Protein AF-A0A1Q3JEU0-F1 (afdb_monomer_li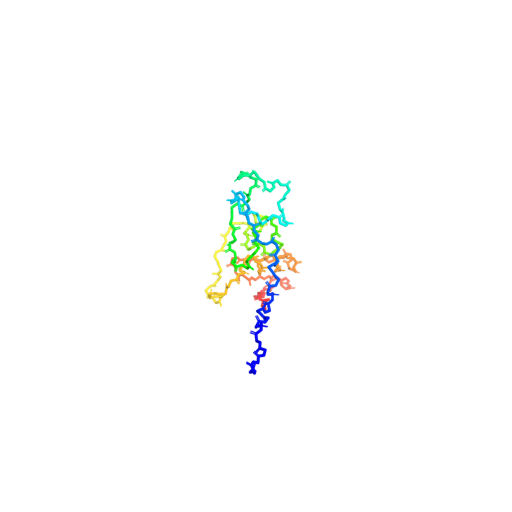te)

Secondary structure (DSSP, 8-state):
---------------S---SS-SSS-TTT-SSTT-TTS-----SS-SSS-TTT-TT--PPPGGG-S--PPPGGGTT-S-HHHHHHHHHHH-TT-BTTTTEEEEETTEEEE---

Foldseek 3Di:
DDDDDPPPPPPPPPPQQDQQLCLQARPVGDPPSNDNVRHDDDDDLPPSHGQVPDPLRLDADCVLPDDDDQDVVCPPDGNLSVQSVVCVVVAVQARRNQCWGDPDVPDIDHDPD

pLDDT: mean 74.99, std 17.06, range [34.75, 95.62]

Sequence (113 aa):
TMTAGAASVVSAQPRPMGDRDRDGLPNAYDSRPNNPNNGPMGDRDRDGRPNAVDPRDDRWDTRWGREVRPPQYWGARPGWNLHVRACFARYRSYNPRTDSYVVRRGVTARCRL

Structure (mmCIF, N/CA/C/O backbone):
data_AF-A0A1Q3JEU0-F1
#
_entry.id   AF-A0A1Q3JEU0-F1
#
loop_
_atom_site.group_PDB
_atom_site.id
_atom_site.type_symbol
_atom_site.label_atom_id
_atom_site.label_alt_id
_atom_site.label_comp_id
_atom_site.label_asym_id
_atom_site.label_entity_id
_atom_site.label_seq_id
_atom_site.pdbx_PDB_ins_code
_atom_site.Cartn_x
_atom_site.Cartn_y
_atom_site.Cartn_z
_atom_site.occupancy
_atom_site.B_iso_or_equiv
_atom_site.auth_seq_id
_atom_site.auth_comp_id
_atom_site.auth_asym_id
_atom_site.auth_atom_id
_atom_site.pdbx_PDB_model_num
ATOM 1 N N . THR A 1 1 ? 47.606 -41.128 -31.149 1.00 41.28 1 THR A N 1
ATOM 2 C CA . THR A 1 1 ? 47.733 -40.194 -30.012 1.00 41.28 1 THR A CA 1
ATOM 3 C C . THR A 1 1 ? 46.341 -39.790 -29.551 1.00 41.28 1 THR A C 1
ATOM 5 O O . THR A 1 1 ? 45.558 -39.327 -30.364 1.00 41.28 1 THR A O 1
ATOM 8 N N . MET A 1 2 ? 46.031 -40.121 -28.289 1.00 34.75 2 MET A N 1
ATOM 9 C CA . MET A 1 2 ? 45.168 -39.443 -27.289 1.00 34.75 2 MET A CA 1
ATOM 10 C C . MET A 1 2 ? 44.649 -38.028 -27.657 1.00 34.75 2 MET A C 1
ATOM 12 O O . MET A 1 2 ? 45.411 -37.286 -28.260 1.00 34.75 2 MET A O 1
ATOM 16 N N . THR A 1 3 ? 43.469 -37.495 -27.296 1.00 40.12 3 THR A N 1
ATOM 17 C CA . THR A 1 3 ? 42.298 -37.882 -26.478 1.00 40.12 3 THR A CA 1
ATOM 18 C C . THR A 1 3 ? 41.187 -36.847 -26.757 1.00 40.12 3 THR A C 1
ATOM 20 O O . THR A 1 3 ? 41.461 -35.735 -27.203 1.00 40.12 3 THR A O 1
ATOM 23 N N . ALA A 1 4 ? 39.941 -37.238 -26.489 1.00 44.25 4 ALA A N 1
ATOM 24 C CA . ALA A 1 4 ? 38.719 -36.440 -26.486 1.00 44.25 4 ALA A CA 1
ATOM 25 C C . ALA A 1 4 ? 38.788 -35.098 -25.729 1.00 44.25 4 ALA A C 1
ATOM 27 O O . ALA A 1 4 ? 39.571 -34.932 -24.796 1.00 44.25 4 ALA A O 1
ATOM 28 N N . GLY A 1 5 ? 37.852 -34.198 -26.055 1.00 38.72 5 GLY A N 1
ATOM 29 C CA . GLY A 1 5 ? 37.515 -33.086 -25.168 1.00 38.72 5 GLY A CA 1
ATOM 30 C C . GLY A 1 5 ? 36.727 -31.940 -25.795 1.00 38.72 5 GLY A C 1
ATOM 31 O O . GLY A 1 5 ? 37.078 -30.790 -25.561 1.00 38.72 5 GLY A O 1
ATOM 32 N N . ALA A 1 6 ? 35.665 -32.203 -26.567 1.00 44.44 6 ALA A N 1
ATOM 33 C CA . ALA A 1 6 ? 34.657 -31.168 -26.801 1.00 44.44 6 ALA A CA 1
ATOM 34 C C . ALA A 1 6 ? 33.921 -30.949 -25.472 1.00 44.44 6 ALA A C 1
ATOM 36 O O . ALA A 1 6 ? 32.977 -31.670 -25.143 1.00 44.44 6 ALA A O 1
ATOM 37 N N . ALA A 1 7 ? 34.421 -30.012 -24.664 1.00 46.84 7 ALA A N 1
ATOM 38 C CA . ALA A 1 7 ? 33.736 -29.558 -23.470 1.00 46.84 7 ALA A CA 1
ATOM 39 C C . ALA A 1 7 ? 32.371 -29.024 -23.909 1.00 46.84 7 ALA A C 1
ATOM 41 O O . ALA A 1 7 ? 32.253 -27.948 -24.494 1.00 46.84 7 ALA A O 1
ATOM 42 N N . SER A 1 8 ? 31.347 -29.838 -23.661 1.00 44.25 8 SER A N 1
ATOM 43 C CA . SER A 1 8 ? 29.956 -29.431 -23.710 1.00 44.25 8 SER A CA 1
ATOM 44 C C . SER A 1 8 ? 29.796 -28.357 -22.648 1.00 44.25 8 SER A C 1
ATOM 46 O O . SER A 1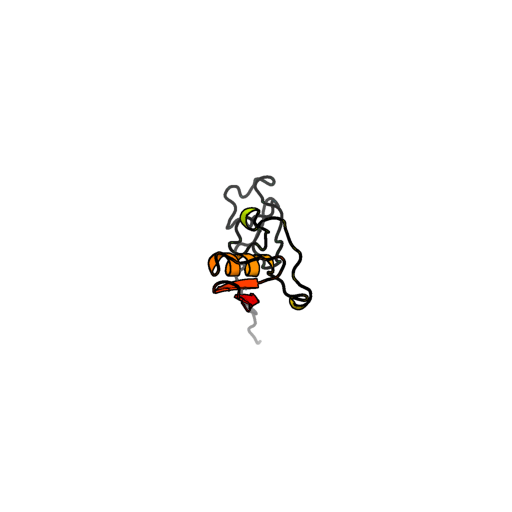 8 ? 29.593 -28.655 -21.472 1.00 44.25 8 SER A O 1
ATOM 48 N N . VAL A 1 9 ? 29.951 -27.096 -23.047 1.00 43.16 9 VAL A N 1
ATOM 49 C CA . VAL A 1 9 ? 29.418 -26.003 -22.253 1.00 43.16 9 VAL A CA 1
ATOM 50 C C . VAL A 1 9 ? 27.917 -26.220 -22.256 1.00 43.16 9 VAL A C 1
ATOM 52 O O . VAL A 1 9 ? 27.246 -26.078 -23.277 1.00 43.16 9 VAL A O 1
ATOM 55 N N . VAL A 1 10 ? 27.435 -26.709 -21.113 1.00 39.62 10 VAL A N 1
ATOM 56 C CA . VAL A 1 10 ? 26.032 -26.752 -20.725 1.00 39.62 10 VAL A CA 1
ATOM 57 C C . VAL A 1 10 ? 25.365 -25.530 -21.337 1.00 39.62 10 VAL A C 1
ATOM 59 O O . VAL A 1 10 ? 25.664 -24.401 -20.947 1.00 39.62 10 VAL A O 1
ATOM 62 N N . SER A 1 11 ? 24.518 -25.750 -22.346 1.00 40.28 11 SER A N 1
ATOM 63 C CA . SER A 1 11 ? 23.606 -24.721 -22.816 1.00 40.28 11 SER A CA 1
ATOM 64 C C . SER A 1 11 ? 22.720 -24.389 -21.628 1.00 40.28 11 SER A C 1
ATOM 66 O O . SER A 1 11 ? 21.718 -25.056 -21.373 1.00 40.28 11 SER A O 1
ATOM 68 N N . ALA A 1 12 ? 23.127 -23.377 -20.866 1.00 38.47 12 ALA A N 1
ATOM 69 C CA . ALA A 1 12 ? 22.221 -22.593 -20.065 1.00 38.47 12 ALA A CA 1
ATOM 70 C C . ALA A 1 12 ? 21.219 -22.040 -21.073 1.00 38.47 12 ALA A C 1
ATOM 72 O O . ALA A 1 12 ? 21.505 -21.075 -21.775 1.00 38.47 12 ALA A O 1
ATOM 73 N N . GLN A 1 13 ? 20.113 -22.761 -21.249 1.00 36.62 13 GLN A N 1
ATOM 74 C CA . GLN A 1 13 ? 19.042 -22.388 -22.155 1.00 36.62 13 GLN A CA 1
ATOM 75 C C . GLN A 1 13 ? 18.654 -20.954 -21.788 1.00 36.62 13 GLN A C 1
ATOM 77 O O . GLN A 1 13 ? 18.145 -20.742 -20.680 1.00 36.62 13 GLN A O 1
ATOM 82 N N . PRO A 1 14 ? 18.919 -19.953 -22.645 1.00 39.53 14 PRO A N 1
ATOM 83 C CA . PRO A 1 14 ? 18.447 -18.618 -22.373 1.00 39.53 14 PRO A CA 1
ATOM 84 C C . PRO A 1 14 ? 16.937 -18.722 -22.520 1.00 39.53 14 PRO A C 1
ATOM 86 O O . PRO A 1 14 ? 16.423 -18.966 -23.613 1.00 39.53 14 PRO A O 1
ATOM 89 N N . ARG A 1 15 ? 16.201 -18.569 -21.416 1.00 48.00 15 ARG A N 1
ATOM 90 C CA . ARG A 1 15 ? 14.784 -18.196 -21.516 1.00 48.00 15 ARG A CA 1
ATOM 91 C C . ARG A 1 15 ? 14.758 -16.995 -22.474 1.00 48.00 15 ARG A C 1
ATOM 93 O O . ARG A 1 15 ? 15.660 -16.170 -22.331 1.00 48.00 15 ARG A O 1
ATOM 100 N N . PRO A 1 16 ? 13.851 -16.913 -23.464 1.00 48.44 16 PRO A N 1
ATOM 101 C CA . PRO A 1 16 ? 13.903 -15.918 -24.540 1.00 48.44 16 PRO A CA 1
ATOM 102 C C . PRO A 1 16 ? 13.629 -14.511 -23.985 1.00 48.44 16 PRO A C 1
ATOM 104 O O . PRO A 1 16 ? 12.560 -13.937 -24.149 1.00 48.44 16 PRO A O 1
ATOM 107 N N . MET A 1 17 ? 14.619 -13.986 -23.274 1.00 55.22 17 MET A N 1
ATOM 108 C CA . MET A 1 17 ? 14.643 -12.760 -22.491 1.00 55.22 17 MET A CA 1
ATOM 109 C C . MET A 1 17 ? 15.465 -11.720 -23.256 1.00 55.22 17 MET A C 1
ATOM 111 O O . MET A 1 17 ? 16.324 -11.045 -22.703 1.00 55.22 17 MET A O 1
ATOM 115 N N . GLY A 1 18 ? 15.299 -11.684 -24.577 1.00 68.56 18 GLY A N 1
ATOM 116 C CA . GLY A 1 18 ? 15.774 -10.575 -25.391 1.00 68.56 18 GLY A CA 1
ATOM 117 C C . GLY A 1 18 ? 14.678 -9.521 -25.452 1.00 68.56 18 GLY A C 1
ATOM 118 O O . GLY A 1 18 ? 13.507 -9.878 -25.563 1.00 68.56 18 GLY A O 1
ATOM 119 N N . ASP A 1 19 ? 15.067 -8.258 -25.401 1.00 70.25 19 ASP A N 1
ATOM 120 C CA . ASP A 1 19 ? 14.223 -7.095 -25.667 1.00 70.25 19 ASP A CA 1
ATOM 121 C C . ASP A 1 19 ? 14.783 -6.457 -26.948 1.00 70.25 19 ASP A C 1
ATOM 123 O O . ASP A 1 19 ? 15.873 -5.872 -26.949 1.00 70.25 19 ASP A O 1
ATOM 127 N N . ARG A 1 20 ? 14.149 -6.776 -28.085 1.00 82.88 20 ARG A N 1
AT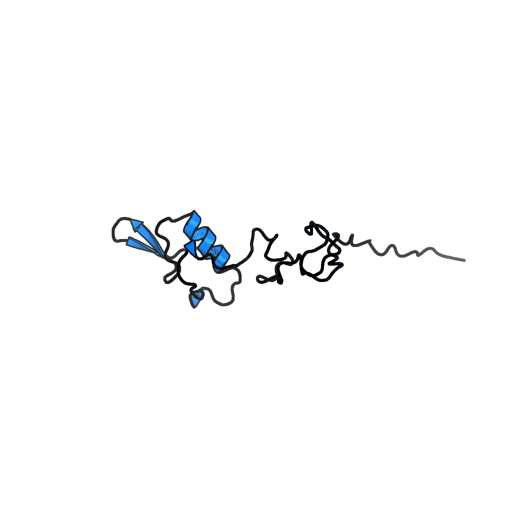OM 128 C CA . ARG A 1 20 ? 14.724 -6.535 -29.420 1.00 82.88 20 ARG A CA 1
ATOM 129 C C . ARG A 1 20 ? 14.731 -5.052 -29.766 1.00 82.88 20 ARG A C 1
ATOM 131 O O . ARG A 1 20 ? 15.700 -4.574 -30.357 1.00 82.88 20 ARG A O 1
ATOM 138 N N . ASP A 1 21 ? 13.650 -4.366 -29.454 1.00 77.88 21 ASP A N 1
ATOM 139 C CA . ASP A 1 21 ? 13.441 -2.953 -29.738 1.00 77.88 21 ASP A CA 1
ATOM 140 C C . ASP A 1 21 ? 13.759 -2.056 -28.536 1.00 77.88 21 ASP A C 1
ATOM 142 O O . ASP A 1 21 ? 13.858 -0.841 -28.709 1.00 77.88 21 ASP A O 1
ATOM 146 N N . ARG A 1 22 ? 14.078 -2.651 -27.380 1.00 76.56 22 ARG A N 1
ATOM 147 C CA . ARG A 1 22 ? 14.518 -1.967 -26.157 1.00 76.56 22 ARG A CA 1
ATOM 148 C C . ARG A 1 22 ? 13.420 -1.100 -25.561 1.00 76.56 22 ARG A C 1
ATOM 150 O O . ARG A 1 22 ? 13.710 -0.032 -25.016 1.00 76.56 22 ARG A O 1
ATOM 157 N N . ASP A 1 23 ? 12.176 -1.544 -25.685 1.00 70.94 23 ASP A N 1
ATOM 158 C CA . ASP A 1 23 ? 11.022 -0.849 -25.126 1.00 70.94 23 ASP A CA 1
ATOM 159 C C . ASP A 1 23 ? 10.810 -1.168 -23.629 1.00 70.94 23 ASP A C 1
ATOM 161 O O . ASP A 1 23 ? 10.128 -0.430 -22.911 1.00 70.94 23 ASP A O 1
ATOM 165 N N . GLY A 1 24 ? 11.469 -2.211 -23.119 1.00 69.88 24 GLY A N 1
ATOM 166 C CA . GLY A 1 24 ? 11.367 -2.685 -21.745 1.00 69.88 24 GLY A CA 1
ATOM 167 C C . GLY A 1 24 ? 10.474 -3.917 -21.563 1.00 69.88 24 GLY A C 1
ATOM 168 O O . GLY A 1 24 ? 10.399 -4.420 -20.442 1.00 69.88 24 GLY A O 1
ATOM 169 N N . LEU A 1 25 ? 9.824 -4.438 -22.609 1.00 71.69 25 LEU A N 1
ATOM 170 C CA . LEU A 1 25 ? 9.158 -5.744 -22.633 1.00 71.69 25 LEU A CA 1
ATOM 171 C C . LEU A 1 25 ? 10.077 -6.793 -23.278 1.00 71.69 25 LEU A C 1
ATOM 173 O O . LEU A 1 25 ? 10.470 -6.677 -24.433 1.00 71.69 25 LEU A O 1
ATOM 177 N N . PRO A 1 26 ? 10.364 -7.916 -22.605 1.00 77.06 26 PRO A N 1
ATOM 178 C CA . PRO A 1 26 ? 10.946 -9.068 -23.260 1.00 77.06 26 PRO A CA 1
ATOM 179 C C . PRO A 1 26 ? 10.025 -9.546 -24.381 1.00 77.06 26 PRO A C 1
ATOM 181 O O . PRO A 1 26 ? 8.813 -9.639 -24.187 1.00 77.06 26 PRO A O 1
ATOM 184 N N . ASN A 1 27 ? 10.613 -9.991 -25.492 1.00 76.88 27 ASN A N 1
ATOM 185 C CA . ASN A 1 27 ? 9.895 -10.514 -26.662 1.00 76.88 27 ASN A CA 1
ATOM 186 C C . ASN A 1 27 ? 8.868 -11.616 -26.317 1.00 76.88 27 ASN A C 1
ATOM 188 O O . ASN A 1 27 ? 7.918 -11.834 -27.058 1.00 76.88 27 ASN A O 1
ATOM 192 N N . ALA A 1 28 ? 9.056 -12.336 -25.203 1.00 76.06 28 ALA A N 1
ATOM 193 C CA . ALA A 1 28 ? 8.117 -13.350 -24.710 1.00 76.06 28 ALA A CA 1
ATOM 194 C C . ALA A 1 28 ? 6.775 -12.775 -24.212 1.00 76.06 28 ALA A C 1
ATOM 196 O O . ALA A 1 28 ? 5.793 -13.509 -24.107 1.00 76.06 28 ALA A O 1
ATOM 197 N N . TYR A 1 29 ? 6.752 -11.489 -23.875 1.00 70.44 29 TYR A N 1
ATOM 198 C CA . TYR A 1 29 ? 5.612 -10.757 -23.332 1.00 70.44 29 TYR A CA 1
ATOM 199 C C . TYR A 1 29 ? 5.210 -9.558 -24.199 1.00 70.44 29 TYR A C 1
ATOM 201 O O . TYR A 1 29 ? 4.197 -8.918 -23.918 1.00 70.44 29 TYR A O 1
ATOM 209 N N . ASP A 1 30 ? 5.982 -9.265 -25.245 1.00 71.25 30 ASP A N 1
ATOM 210 C CA . ASP A 1 30 ? 5.701 -8.179 -26.163 1.00 71.25 30 ASP A CA 1
ATOM 211 C C . ASP A 1 30 ? 4.826 -8.632 -27.341 1.00 71.25 30 ASP A C 1
ATOM 213 O O . ASP A 1 30 ? 5.204 -9.449 -28.181 1.00 71.25 30 ASP A O 1
ATOM 217 N N . SER A 1 31 ? 3.630 -8.053 -27.423 1.00 77.75 31 SER A N 1
ATOM 218 C CA . SER A 1 31 ? 2.725 -8.206 -28.567 1.00 77.75 31 SER A CA 1
ATOM 219 C C . SER A 1 31 ? 3.195 -7.484 -29.842 1.00 77.75 31 SER A C 1
ATOM 221 O O . SER A 1 31 ? 2.633 -7.719 -30.914 1.00 77.75 31 SER A O 1
ATOM 223 N N . ARG A 1 32 ? 4.196 -6.597 -29.748 1.00 81.00 32 ARG A N 1
ATOM 224 C CA . ARG A 1 32 ? 4.771 -5.818 -30.853 1.00 81.00 32 ARG A CA 1
ATOM 225 C C . ARG A 1 32 ? 6.316 -5.786 -30.787 1.00 81.00 32 ARG A C 1
ATOM 227 O O . ARG A 1 32 ? 6.855 -4.688 -30.772 1.00 81.00 32 ARG A O 1
ATOM 234 N N . PRO A 1 33 ? 7.006 -6.939 -30.943 1.00 77.31 33 PRO A N 1
ATOM 235 C CA . PRO A 1 33 ? 8.450 -7.162 -30.675 1.00 77.31 33 PRO A CA 1
ATOM 236 C C . PRO A 1 33 ? 9.459 -6.383 -31.542 1.00 77.31 33 PRO A C 1
ATOM 238 O O . PRO A 1 33 ? 10.641 -6.727 -31.588 1.00 77.31 33 PRO A O 1
ATOM 241 N N . ASN A 1 34 ? 8.997 -5.410 -32.326 1.00 82.19 34 ASN A N 1
ATOM 242 C CA . ASN A 1 34 ? 9.832 -4.517 -33.127 1.00 82.19 34 ASN A CA 1
ATOM 243 C C . ASN A 1 34 ? 9.402 -3.035 -32.980 1.00 82.19 34 ASN A C 1
ATOM 245 O O . ASN A 1 34 ? 9.820 -2.205 -33.789 1.00 82.19 34 ASN A O 1
ATOM 249 N N . ASN A 1 35 ? 8.508 -2.703 -32.044 1.00 79.25 35 ASN A N 1
ATOM 250 C CA . ASN A 1 35 ? 8.041 -1.350 -31.780 1.00 79.25 35 ASN A CA 1
ATOM 251 C C . ASN A 1 35 ? 8.629 -0.809 -30.458 1.00 79.25 35 ASN A C 1
ATOM 253 O O . ASN A 1 35 ? 8.015 -1.004 -29.411 1.00 79.25 35 ASN A O 1
ATOM 257 N N . PRO A 1 36 ? 9.685 0.027 -30.508 1.00 76.19 36 PRO A N 1
ATOM 258 C CA . PRO A 1 36 ? 10.373 0.557 -29.322 1.00 76.19 36 PRO A CA 1
ATOM 259 C C . PRO A 1 36 ? 9.495 1.428 -28.397 1.00 76.19 36 PRO A C 1
ATOM 261 O O . PRO A 1 36 ? 9.934 1.850 -27.332 1.00 76.19 36 PRO A O 1
ATOM 264 N N . ASN A 1 37 ? 8.268 1.755 -28.817 1.00 73.44 37 ASN A N 1
ATOM 265 C CA . ASN A 1 37 ? 7.312 2.570 -28.067 1.00 73.44 37 ASN A CA 1
ATOM 266 C C . ASN A 1 37 ? 6.161 1.750 -27.450 1.00 73.44 37 ASN A C 1
ATOM 268 O O . ASN A 1 37 ? 5.189 2.345 -26.984 1.00 73.44 37 ASN A O 1
ATOM 272 N N . ASN A 1 38 ? 6.197 0.413 -27.512 1.00 69.75 38 ASN A N 1
ATOM 273 C CA . ASN A 1 38 ? 5.141 -0.442 -26.954 1.00 69.75 38 ASN A CA 1
ATOM 274 C C . ASN A 1 38 ? 5.354 -0.777 -25.465 1.00 69.75 38 ASN A C 1
ATOM 276 O O . ASN A 1 38 ? 4.446 -1.277 -24.795 1.00 69.75 38 ASN A O 1
ATOM 280 N N . GLY A 1 39 ? 6.535 -0.451 -24.953 1.00 61.34 39 GLY A N 1
ATOM 281 C CA . GLY A 1 39 ? 7.032 -0.932 -23.686 1.00 61.34 39 GLY A CA 1
ATOM 282 C C . GLY A 1 39 ? 6.645 -0.081 -22.475 1.00 61.34 39 GLY A C 1
ATOM 283 O O . GLY A 1 39 ? 6.688 1.152 -22.513 1.00 61.34 39 GLY A O 1
ATOM 284 N N . PRO A 1 40 ? 6.294 -0.706 -21.346 1.00 63.62 40 PRO A N 1
ATOM 285 C CA . PRO A 1 40 ? 6.120 -0.078 -20.058 1.00 63.62 40 PRO A CA 1
ATOM 286 C C . PRO A 1 40 ? 7.497 -0.031 -19.414 1.00 63.62 40 PRO A C 1
ATOM 288 O O . PRO A 1 40 ? 7.945 -1.001 -18.808 1.00 63.62 40 PRO A O 1
ATOM 291 N N . MET A 1 41 ? 8.186 1.094 -19.574 1.00 57.22 41 MET A N 1
ATOM 292 C CA . MET A 1 41 ? 9.513 1.293 -18.995 1.00 57.22 41 MET A CA 1
ATOM 293 C C . MET A 1 41 ? 9.595 0.813 -17.526 1.00 57.22 41 MET A C 1
ATOM 295 O O . MET A 1 41 ? 8.932 1.367 -16.641 1.00 57.22 41 MET A O 1
ATOM 299 N N . GLY A 1 42 ? 10.472 -0.164 -17.259 1.00 66.44 42 GLY A N 1
ATOM 300 C CA . GLY A 1 42 ? 11.034 -0.452 -15.934 1.00 66.44 42 GLY A CA 1
ATOM 301 C C . GLY A 1 42 ? 10.727 -1.826 -15.316 1.00 66.44 42 GLY A C 1
ATOM 302 O O . GLY A 1 42 ? 9.689 -2.432 -15.560 1.00 66.44 42 GLY A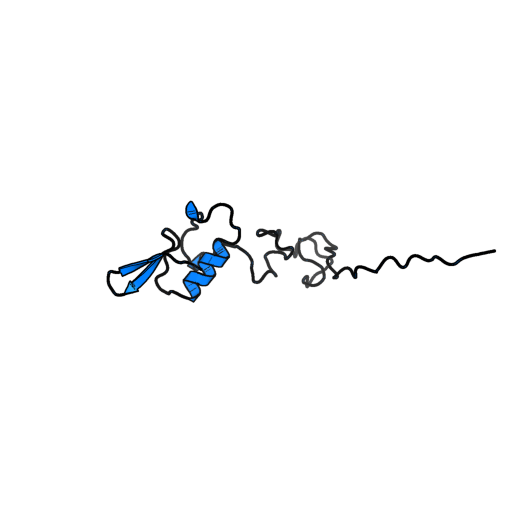 O 1
ATOM 303 N N . ASP A 1 43 ? 11.642 -2.248 -14.442 1.00 60.12 43 ASP A N 1
ATOM 304 C CA . ASP A 1 43 ? 11.546 -3.352 -13.473 1.00 60.12 43 ASP A CA 1
ATOM 305 C C . ASP A 1 43 ? 11.820 -2.723 -12.094 1.00 60.12 43 ASP A C 1
ATOM 307 O O . ASP A 1 43 ? 12.966 -2.422 -11.736 1.00 60.12 43 ASP A O 1
ATOM 311 N N . ARG A 1 44 ? 10.748 -2.313 -11.404 1.00 63.84 44 ARG A N 1
ATOM 312 C CA . ARG A 1 44 ? 10.842 -1.431 -10.229 1.00 63.84 44 ARG A CA 1
ATOM 313 C C . ARG A 1 44 ? 11.274 -2.186 -8.979 1.00 63.84 44 ARG A C 1
ATOM 315 O O . ARG A 1 44 ? 12.011 -1.623 -8.165 1.00 63.84 44 ARG A O 1
ATOM 322 N N . ASP A 1 45 ? 10.807 -3.412 -8.823 1.00 64.06 45 ASP A N 1
ATOM 323 C CA . ASP A 1 45 ? 11.100 -4.286 -7.692 1.00 64.06 45 ASP A CA 1
ATOM 324 C C . ASP A 1 45 ? 12.326 -5.186 -7.929 1.00 64.06 45 ASP A C 1
ATOM 326 O O . ASP A 1 45 ? 12.814 -5.805 -6.980 1.00 64.06 45 ASP A O 1
ATOM 330 N N . ARG A 1 46 ? 12.917 -5.124 -9.133 1.00 58.03 46 ARG A N 1
ATOM 331 C CA . ARG A 1 46 ? 14.178 -5.769 -9.533 1.00 58.03 46 ARG A CA 1
ATOM 332 C C . ARG A 1 46 ? 14.103 -7.289 -9.464 1.00 58.03 46 ARG A C 1
ATOM 334 O O . ARG A 1 46 ? 15.092 -7.941 -9.112 1.00 58.03 46 ARG A O 1
ATOM 341 N N . ASP A 1 47 ? 12.939 -7.849 -9.771 1.00 60.59 47 ASP A N 1
ATOM 342 C CA . ASP A 1 47 ? 12.709 -9.294 -9.774 1.00 60.59 47 ASP A CA 1
ATOM 343 C C . ASP A 1 47 ? 13.007 -9.941 -11.146 1.00 60.59 47 ASP A C 1
ATOM 345 O O . ASP A 1 47 ? 13.014 -11.172 -11.282 1.00 60.59 47 ASP A O 1
ATOM 349 N N . GLY A 1 48 ? 13.325 -9.116 -12.151 1.00 59.34 48 GLY A N 1
ATOM 350 C CA . GLY A 1 48 ? 13.616 -9.525 -13.517 1.00 59.34 48 GLY A CA 1
ATOM 351 C C . GLY A 1 48 ? 12.385 -9.605 -14.419 1.00 59.34 48 GLY A C 1
ATOM 352 O O . GLY A 1 48 ? 12.523 -10.050 -15.559 1.00 59.34 48 GLY A O 1
ATOM 353 N N . ARG A 1 49 ? 11.190 -9.207 -13.964 1.00 63.56 49 ARG A N 1
ATOM 354 C CA . ARG A 1 49 ? 9.984 -9.060 -14.788 1.00 63.56 49 ARG A CA 1
ATOM 355 C C . ARG A 1 49 ? 9.659 -7.572 -14.983 1.00 63.56 49 ARG A C 1
ATOM 357 O O . ARG A 1 49 ? 9.665 -6.805 -14.033 1.00 63.56 49 ARG A O 1
ATOM 364 N N . PRO A 1 50 ? 9.325 -7.127 -16.204 1.00 70.56 50 PRO A N 1
ATOM 365 C CA . PRO A 1 50 ? 8.893 -5.746 -16.401 1.00 70.56 50 PRO A CA 1
ATOM 366 C C . PRO A 1 50 ? 7.556 -5.461 -15.728 1.00 70.56 50 PRO A C 1
ATOM 368 O O . PRO A 1 50 ? 6.641 -6.286 -15.805 1.00 70.56 50 PRO A O 1
ATOM 371 N N . ASN A 1 51 ? 7.393 -4.242 -15.210 1.00 69.88 51 ASN A N 1
ATOM 372 C CA . ASN A 1 51 ? 6.229 -3.829 -14.419 1.00 69.88 51 ASN A CA 1
ATOM 373 C C . ASN A 1 51 ? 4.870 -4.143 -15.087 1.00 69.88 51 ASN A C 1
ATOM 375 O O . ASN A 1 51 ? 3.927 -4.517 -14.400 1.00 69.88 51 ASN A O 1
ATOM 379 N N . ALA A 1 52 ? 4.712 -4.034 -16.417 1.00 65.69 52 ALA A N 1
ATOM 380 C CA . ALA A 1 52 ? 3.391 -4.301 -17.022 1.00 65.69 52 ALA A CA 1
ATOM 381 C C . ALA A 1 52 ? 3.005 -5.770 -17.144 1.00 65.69 52 ALA A C 1
ATOM 383 O O . ALA A 1 52 ? 1.841 -6.069 -17.410 1.00 65.69 52 ALA A O 1
ATOM 384 N N . VAL A 1 53 ? 3.965 -6.677 -17.012 1.00 65.25 53 VAL A N 1
ATOM 385 C CA . VAL A 1 53 ? 3.721 -8.122 -17.096 1.00 65.25 53 VAL A CA 1
ATOM 386 C C . VAL A 1 53 ? 4.166 -8.835 -15.831 1.00 65.25 53 VAL A C 1
ATOM 388 O O . VAL A 1 53 ? 4.142 -10.070 -15.759 1.00 65.25 53 VAL A O 1
ATOM 391 N N . ASP A 1 54 ? 4.541 -8.055 -14.822 1.00 69.31 54 ASP A N 1
ATOM 392 C CA . ASP A 1 54 ? 4.807 -8.545 -13.499 1.00 69.31 54 ASP A CA 1
ATOM 393 C C . ASP A 1 54 ? 3.526 -8.522 -12.649 1.00 69.31 54 ASP A C 1
ATOM 395 O O . ASP A 1 54 ? 3.067 -7.467 -12.206 1.00 69.31 54 ASP A O 1
ATOM 399 N N . PRO A 1 55 ? 2.920 -9.690 -12.363 1.00 64.25 55 PRO A N 1
ATOM 400 C CA . PRO A 1 55 ? 1.813 -9.756 -11.418 1.00 64.25 55 PRO A CA 1
ATOM 401 C C . PRO A 1 55 ? 2.222 -9.352 -9.991 1.00 64.25 55 PRO A C 1
ATOM 403 O O . PRO A 1 55 ? 1.330 -9.197 -9.144 1.00 64.25 55 PRO A O 1
ATOM 406 N N . ARG A 1 56 ? 3.526 -9.230 -9.713 1.00 65.31 56 ARG A N 1
ATOM 407 C CA . ARG A 1 56 ? 4.126 -8.823 -8.442 1.00 65.31 56 ARG A CA 1
ATOM 408 C C . ARG A 1 56 ? 4.660 -7.388 -8.443 1.00 65.31 56 ARG A C 1
ATOM 410 O O . ARG A 1 56 ? 5.219 -7.013 -7.419 1.00 65.31 56 ARG A O 1
ATOM 417 N N . ASP A 1 57 ? 4.343 -6.588 -9.469 1.00 72.88 57 ASP A N 1
ATOM 418 C CA . ASP A 1 57 ? 4.740 -5.180 -9.551 1.00 72.88 57 ASP A CA 1
ATOM 419 C C . ASP A 1 57 ? 4.481 -4.488 -8.199 1.00 72.88 57 ASP A C 1
ATOM 421 O O . ASP A 1 57 ? 3.332 -4.361 -7.751 1.00 72.88 57 ASP A O 1
ATOM 425 N N . ASP A 1 58 ? 5.561 -4.059 -7.533 1.00 74.12 58 ASP A N 1
ATOM 426 C CA . ASP A 1 58 ? 5.549 -3.316 -6.268 1.00 74.12 58 ASP A CA 1
ATOM 427 C C . ASP A 1 58 ? 5.103 -1.857 -6.499 1.00 74.12 58 ASP A C 1
ATOM 429 O O . ASP A 1 58 ? 5.676 -0.911 -5.954 1.00 74.12 58 ASP A O 1
ATOM 433 N N . ARG A 1 59 ? 4.075 -1.628 -7.324 1.00 80.06 59 ARG A N 1
ATOM 434 C CA . ARG A 1 59 ? 3.462 -0.321 -7.576 1.00 80.06 59 ARG A CA 1
ATOM 435 C C . ARG A 1 59 ? 2.397 -0.020 -6.535 1.00 80.06 59 ARG A C 1
ATOM 437 O O . ARG A 1 59 ? 1.516 -0.826 -6.240 1.00 80.06 59 ARG A O 1
ATOM 444 N N . TRP A 1 60 ? 2.432 1.212 -6.033 1.00 82.75 60 TRP A N 1
ATOM 445 C CA . TRP A 1 60 ? 1.366 1.737 -5.196 1.00 82.75 60 TRP A CA 1
ATOM 446 C C . TRP A 1 60 ? 0.052 1.846 -5.983 1.00 82.75 60 TRP A C 1
ATOM 448 O O . TRP A 1 60 ? -0.015 2.532 -7.008 1.00 82.75 60 TRP A O 1
ATOM 458 N N . ASP A 1 61 ? -1.007 1.211 -5.485 1.00 82.44 61 ASP A N 1
ATOM 459 C CA . ASP A 1 61 ? -2.356 1.345 -6.026 1.00 82.44 61 ASP A CA 1
ATOM 460 C C . ASP A 1 61 ? -3.080 2.526 -5.368 1.00 82.44 61 ASP A C 1
ATOM 462 O O . ASP A 1 61 ? -3.231 2.592 -4.147 1.00 82.44 61 ASP A O 1
ATOM 466 N N . THR A 1 62 ? -3.598 3.456 -6.173 1.00 84.06 62 THR A N 1
ATOM 467 C CA . THR A 1 62 ? -4.339 4.627 -5.677 1.00 84.06 62 THR A CA 1
ATOM 468 C C . THR A 1 62 ? -5.581 4.255 -4.861 1.00 84.06 62 THR A C 1
ATOM 470 O O . THR A 1 62 ? -6.042 5.057 -4.049 1.00 84.06 62 THR A O 1
ATOM 473 N N . ARG A 1 63 ? -6.116 3.035 -5.020 1.00 84.06 63 ARG A N 1
ATOM 474 C CA . ARG A 1 63 ? -7.230 2.500 -4.216 1.00 84.06 63 ARG A CA 1
ATOM 475 C C . ARG A 1 63 ? -6.860 2.279 -2.747 1.00 84.06 63 ARG A C 1
ATOM 477 O O . ARG A 1 63 ? -7.751 2.236 -1.905 1.00 84.06 63 ARG A O 1
ATOM 484 N N . TRP A 1 64 ? -5.571 2.175 -2.424 1.00 85.38 64 TRP A N 1
ATOM 485 C CA . TRP A 1 64 ? -5.061 2.097 -1.049 1.00 85.38 64 TRP A CA 1
ATOM 486 C C . TRP A 1 64 ? -4.941 3.471 -0.373 1.00 85.38 64 TRP A C 1
ATOM 488 O O . TRP A 1 64 ? -4.603 3.558 0.809 1.00 85.38 64 TRP A O 1
ATOM 498 N N . GLY A 1 65 ? -5.231 4.548 -1.109 1.00 87.25 65 GLY A N 1
ATOM 499 C CA . GLY A 1 65 ? -5.111 5.930 -0.660 1.00 87.25 65 GLY A CA 1
ATOM 500 C C . GLY A 1 65 ? -3.814 6.586 -1.127 1.00 87.25 65 GLY A C 1
ATOM 501 O O . GLY A 1 65 ? -3.220 6.197 -2.132 1.00 87.25 65 GLY A O 1
ATOM 502 N N . ARG A 1 66 ? -3.381 7.625 -0.406 1.00 89.44 66 ARG A N 1
ATOM 503 C CA . ARG A 1 66 ? -2.113 8.312 -0.684 1.00 89.44 66 ARG A CA 1
ATOM 504 C C . ARG A 1 66 ? -0.945 7.378 -0.387 1.00 89.44 66 ARG A C 1
ATOM 506 O O . ARG A 1 66 ? -0.937 6.761 0.673 1.00 89.44 66 ARG A O 1
ATOM 513 N N . GLU A 1 67 ? 0.049 7.358 -1.272 1.00 86.62 67 GLU A N 1
ATOM 514 C CA . GLU A 1 67 ? 1.275 6.586 -1.079 1.00 86.62 67 GLU A CA 1
ATOM 515 C C . GLU A 1 67 ? 1.946 6.917 0.254 1.00 86.62 67 GLU A C 1
ATOM 517 O O . GLU A 1 67 ? 2.104 8.086 0.643 1.00 86.62 67 GLU A O 1
ATOM 522 N N . VAL A 1 68 ? 2.301 5.854 0.974 1.00 89.62 68 VAL A N 1
ATOM 523 C CA . VAL A 1 68 ? 3.000 5.926 2.252 1.00 89.62 68 VAL A CA 1
ATOM 524 C C . VAL A 1 68 ? 4.308 5.179 2.134 1.00 89.62 68 VAL A C 1
ATOM 526 O O . VAL A 1 68 ? 4.375 4.093 1.562 1.00 89.62 68 VAL A O 1
ATOM 529 N N . ARG A 1 69 ? 5.352 5.763 2.714 1.00 87.56 69 ARG A N 1
ATOM 530 C CA . ARG A 1 69 ? 6.624 5.068 2.865 1.00 87.56 69 ARG A CA 1
ATOM 531 C C . ARG A 1 69 ? 6.455 3.928 3.877 1.00 87.56 69 ARG A C 1
ATOM 533 O O . ARG A 1 69 ? 5.678 4.095 4.822 1.00 87.56 69 ARG A O 1
ATOM 540 N N . PRO A 1 70 ? 7.191 2.818 3.714 1.00 87.44 70 PRO A N 1
ATOM 541 C CA . PRO A 1 70 ? 7.175 1.740 4.689 1.00 87.44 70 PRO A CA 1
ATOM 542 C C . PRO A 1 70 ? 7.534 2.259 6.092 1.00 87.44 70 PRO A C 1
ATOM 544 O O . PRO A 1 70 ? 8.403 3.134 6.218 1.00 87.44 70 PRO A O 1
ATOM 547 N N . PRO A 1 71 ? 6.898 1.736 7.156 1.00 87.81 71 PRO A N 1
ATOM 548 C CA . PRO A 1 71 ? 7.263 2.058 8.530 1.00 87.81 71 PRO A CA 1
ATOM 549 C C . PRO A 1 71 ? 8.732 1.736 8.814 1.00 87.81 71 PRO A C 1
ATOM 551 O O . PRO A 1 71 ? 9.289 0.801 8.249 1.00 87.81 71 PRO A O 1
ATOM 554 N N . GLN A 1 72 ? 9.356 2.436 9.763 1.00 87.62 72 GLN A N 1
ATOM 555 C CA . GLN A 1 72 ? 10.784 2.253 10.063 1.00 87.62 72 GLN A CA 1
ATOM 556 C C . GLN A 1 72 ? 11.163 0.799 10.395 1.00 87.62 72 GLN A C 1
ATOM 558 O O . GLN A 1 72 ? 12.228 0.335 9.999 1.00 87.62 72 GLN A O 1
ATOM 563 N N . TYR A 1 73 ? 10.286 0.054 11.074 1.00 87.94 73 TYR A N 1
ATOM 564 C CA . TYR A 1 73 ? 10.542 -1.353 11.402 1.00 87.94 73 TYR A CA 1
ATOM 565 C C . TYR A 1 73 ? 10.508 -2.290 10.187 1.00 87.94 73 TYR A C 1
ATOM 567 O O . TYR A 1 73 ? 10.940 -3.433 10.302 1.00 87.94 73 TYR A O 1
ATOM 575 N N . TRP A 1 74 ? 9.948 -1.855 9.054 1.00 86.06 74 TRP A N 1
ATOM 576 C CA . TRP A 1 74 ? 10.000 -2.606 7.800 1.00 86.06 74 TRP A CA 1
ATOM 577 C C . TRP A 1 74 ? 11.438 -2.666 7.270 1.00 86.06 74 TRP A C 1
ATOM 579 O O . TRP A 1 74 ? 11.835 -3.643 6.638 1.00 86.06 74 TRP A O 1
ATOM 589 N N . GLY A 1 75 ? 12.243 -1.650 7.594 1.00 82.38 75 GLY A N 1
ATOM 590 C CA . GLY A 1 75 ? 13.652 -1.582 7.238 1.00 82.38 75 GLY A CA 1
ATOM 591 C C . GLY A 1 75 ? 13.867 -1.560 5.726 1.00 82.38 75 GLY A C 1
ATOM 592 O O . GLY A 1 75 ? 13.094 -0.965 4.980 1.00 82.38 75 GLY A O 1
ATOM 593 N N . ALA A 1 76 ? 14.934 -2.223 5.282 1.00 76.31 76 ALA A N 1
ATOM 594 C CA . ALA A 1 76 ? 15.329 -2.314 3.877 1.00 76.31 76 ALA A CA 1
ATOM 595 C C . ALA A 1 76 ? 14.641 -3.467 3.115 1.00 76.31 76 ALA A C 1
ATOM 597 O O . ALA A 1 76 ? 15.132 -3.889 2.070 1.00 76.31 76 ALA A O 1
ATOM 598 N N . ARG A 1 77 ? 13.539 -4.022 3.642 1.00 77.81 77 ARG A N 1
ATOM 599 C CA . ARG A 1 77 ? 12.817 -5.113 2.975 1.00 77.81 77 ARG A CA 1
ATOM 600 C C . ARG A 1 77 ? 12.160 -4.580 1.688 1.00 77.81 77 ARG A C 1
ATOM 602 O O . ARG A 1 77 ? 11.430 -3.588 1.768 1.00 77.81 77 ARG A O 1
ATOM 609 N N . PRO A 1 78 ? 12.374 -5.214 0.524 1.00 76.81 78 PRO A N 1
ATOM 610 C CA . PRO A 1 78 ? 11.606 -4.897 -0.679 1.00 76.81 78 PRO A CA 1
ATOM 611 C C . PRO A 1 78 ? 10.143 -5.346 -0.517 1.00 76.81 78 PRO A C 1
ATOM 613 O O . PRO A 1 78 ? 9.822 -6.095 0.411 1.00 76.81 78 PRO A O 1
ATOM 616 N N . GLY A 1 79 ? 9.250 -4.907 -1.409 1.00 82.94 79 GLY A N 1
ATOM 617 C CA . GLY A 1 79 ? 7.877 -5.417 -1.449 1.00 82.94 79 GLY A CA 1
ATOM 618 C C . GLY A 1 79 ? 6.929 -4.763 -0.442 1.00 82.94 79 GLY A C 1
ATOM 619 O O . GLY A 1 79 ? 6.043 -5.428 0.098 1.00 82.94 79 GLY A O 1
ATOM 620 N N . TRP A 1 80 ? 7.120 -3.478 -0.129 1.00 86.88 80 TRP A N 1
ATOM 621 C CA . TRP A 1 80 ? 6.192 -2.768 0.758 1.00 86.88 80 TRP A CA 1
ATOM 622 C C . TRP A 1 80 ? 4.793 -2.677 0.139 1.00 86.88 80 TRP A C 1
ATOM 624 O O . TRP A 1 80 ? 3.795 -2.900 0.824 1.00 86.88 80 TRP A O 1
ATOM 634 N N . ASN A 1 81 ? 4.701 -2.416 -1.162 1.00 87.94 81 ASN A N 1
ATOM 635 C CA . ASN A 1 81 ? 3.419 -2.306 -1.849 1.00 87.94 81 ASN A CA 1
ATOM 636 C C . ASN A 1 81 ? 2.778 -3.693 -2.020 1.00 87.94 81 ASN A C 1
ATOM 638 O O . ASN A 1 81 ? 1.561 -3.822 -1.883 1.00 87.94 81 ASN A O 1
ATOM 642 N N . LEU A 1 82 ? 3.579 -4.752 -2.175 1.00 86.25 82 LEU A N 1
ATOM 643 C CA . LEU A 1 82 ? 3.125 -6.145 -2.080 1.00 86.25 82 LEU A CA 1
ATOM 644 C C . LEU A 1 82 ? 2.520 -6.486 -0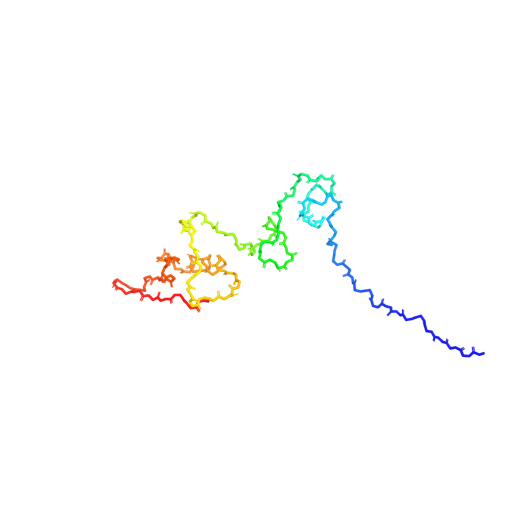.711 1.00 86.25 82 LEU A C 1
ATOM 646 O O . LEU A 1 82 ? 1.453 -7.105 -0.641 1.00 86.25 82 LEU A O 1
ATOM 650 N N . HIS A 1 83 ? 3.158 -6.062 0.382 1.00 90.69 83 HIS A N 1
ATOM 651 C CA . HIS A 1 83 ? 2.615 -6.223 1.734 1.00 90.69 83 HIS A CA 1
ATOM 652 C C . HIS A 1 83 ? 1.296 -5.479 1.903 1.00 90.69 83 HIS A C 1
ATOM 654 O O . HIS A 1 83 ? 0.305 -6.058 2.349 1.00 90.69 83 HIS A O 1
ATOM 660 N N . VAL A 1 84 ? 1.257 -4.216 1.479 1.00 91.25 84 VAL A N 1
ATOM 661 C CA . VAL A 1 84 ? 0.049 -3.390 1.511 1.00 91.25 84 VAL A CA 1
ATOM 662 C C . VAL A 1 84 ? -1.076 -4.063 0.721 1.00 91.25 84 VAL A C 1
ATOM 664 O O . VAL A 1 84 ? -2.175 -4.231 1.253 1.00 91.25 84 VAL A O 1
ATOM 667 N N . ARG A 1 85 ? -0.797 -4.548 -0.496 1.00 89.62 85 ARG A N 1
ATOM 668 C CA . ARG A 1 85 ? -1.739 -5.318 -1.323 1.00 89.62 85 ARG A CA 1
ATOM 669 C C . ARG A 1 85 ? -2.295 -6.528 -0.579 1.00 89.62 85 ARG A C 1
ATOM 671 O O . ARG A 1 85 ? -3.511 -6.729 -0.559 1.00 89.62 85 ARG A O 1
ATOM 678 N N . ALA A 1 86 ? -1.426 -7.325 0.040 1.00 89.06 86 ALA A N 1
ATOM 679 C CA . ALA A 1 86 ? -1.821 -8.517 0.782 1.00 89.06 86 ALA A CA 1
ATOM 680 C C . ALA A 1 86 ? -2.652 -8.176 2.033 1.00 89.06 86 ALA A C 1
ATOM 682 O O . ALA A 1 86 ? -3.686 -8.809 2.272 1.00 89.06 86 ALA A O 1
ATOM 683 N N . CYS A 1 87 ? -2.262 -7.156 2.808 1.00 93.44 87 CYS A N 1
ATOM 684 C CA . CYS A 1 87 ? -3.018 -6.731 3.988 1.00 93.44 87 CYS A CA 1
ATOM 685 C C . CYS A 1 87 ? -4.385 -6.134 3.587 1.00 93.44 87 CYS A C 1
ATOM 687 O O . CYS A 1 87 ? -5.365 -6.437 4.262 1.00 93.44 87 CYS A O 1
ATOM 689 N N . PHE A 1 88 ? -4.509 -5.386 2.479 1.00 91.88 88 PHE A N 1
ATOM 690 C CA . PHE A 1 88 ? -5.812 -4.915 1.972 1.00 91.88 88 PHE A CA 1
ATOM 691 C C . PHE A 1 88 ? -6.715 -6.050 1.475 1.00 91.88 88 PHE A C 1
ATOM 693 O O . PHE A 1 88 ? -7.926 -6.004 1.689 1.00 91.88 88 PHE A O 1
ATOM 700 N N . ALA A 1 89 ? -6.145 -7.082 0.845 1.00 90.69 89 ALA A N 1
ATOM 701 C CA . ALA A 1 89 ? -6.902 -8.260 0.424 1.00 90.69 89 ALA A CA 1
ATOM 702 C C . ALA A 1 89 ? -7.428 -9.070 1.623 1.00 90.69 89 ALA A C 1
ATOM 704 O O . ALA A 1 89 ? -8.517 -9.638 1.562 1.00 90.69 89 ALA A O 1
ATOM 705 N N . ARG A 1 90 ? -6.666 -9.111 2.724 1.00 93.19 90 ARG A N 1
ATOM 706 C CA . ARG A 1 90 ? -7.003 -9.890 3.924 1.00 93.19 90 ARG A CA 1
ATOM 707 C C . ARG A 1 90 ? -7.870 -9.130 4.927 1.00 93.19 90 ARG A C 1
ATOM 709 O O . ARG A 1 90 ? -8.747 -9.724 5.551 1.00 93.19 90 ARG A O 1
ATOM 716 N N . TYR A 1 91 ? -7.622 -7.838 5.111 1.00 93.62 91 TYR A N 1
ATOM 717 C CA . TYR A 1 91 ? -8.242 -7.023 6.150 1.00 93.62 91 TYR A CA 1
ATOM 718 C C . TYR A 1 91 ? -8.874 -5.770 5.537 1.00 93.62 91 TYR A C 1
ATOM 720 O O . TYR A 1 91 ? -8.187 -4.802 5.219 1.00 93.62 91 TYR A O 1
ATOM 728 N N . ARG A 1 92 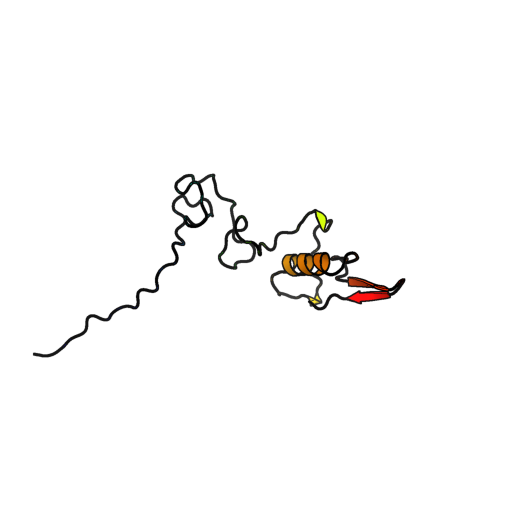? -10.212 -5.737 5.449 1.00 91.25 92 ARG A N 1
ATOM 729 C CA . ARG A 1 92 ? -10.950 -4.585 4.879 1.00 91.25 92 ARG A CA 1
ATOM 730 C C . ARG A 1 92 ? -10.661 -3.255 5.586 1.00 91.25 92 ARG A C 1
ATOM 732 O O . ARG A 1 92 ? -10.793 -2.205 4.977 1.00 91.25 92 ARG A O 1
ATOM 739 N N . SER A 1 93 ? -10.298 -3.298 6.866 1.00 93.75 93 SER A N 1
ATOM 740 C CA . SER A 1 93 ? -9.992 -2.123 7.694 1.00 93.75 93 SER A CA 1
ATOM 741 C C . SER A 1 93 ? -8.499 -1.783 7.756 1.00 93.75 93 SER A C 1
ATOM 743 O O . SER A 1 93 ? -8.080 -1.089 8.681 1.00 93.75 93 SER A O 1
ATOM 745 N N . TYR A 1 94 ? -7.673 -2.376 6.894 1.00 95.62 94 TYR A N 1
ATOM 746 C CA . TYR A 1 94 ? -6.237 -2.137 6.920 1.00 95.62 94 TYR A CA 1
ATOM 747 C C . TYR A 1 94 ? -5.911 -0.667 6.635 1.00 95.62 94 TYR A C 1
ATOM 749 O O . TYR A 1 94 ? -6.472 -0.052 5.730 1.00 95.62 94 TYR A O 1
ATOM 757 N N . ASN A 1 95 ? -4.988 -0.115 7.416 1.00 93.50 95 ASN A N 1
ATOM 758 C CA . ASN A 1 95 ? -4.449 1.222 7.252 1.00 93.50 95 ASN A CA 1
ATOM 759 C C . ASN A 1 95 ? -2.932 1.127 7.025 1.00 93.50 95 ASN A C 1
ATOM 761 O O . ASN A 1 95 ? -2.199 0.832 7.974 1.00 93.50 95 ASN A O 1
ATOM 765 N N . PRO A 1 96 ? -2.436 1.429 5.814 1.00 93.00 96 PRO A N 1
ATOM 766 C CA . PRO A 1 96 ? -1.020 1.302 5.487 1.00 93.00 96 PRO A CA 1
ATOM 767 C C . PRO A 1 96 ? -0.150 2.353 6.193 1.00 93.00 96 PRO A C 1
ATOM 769 O O . PRO A 1 96 ? 1.040 2.131 6.381 1.00 93.00 96 PRO A O 1
ATOM 772 N N . ARG A 1 97 ? -0.720 3.480 6.655 1.00 90.62 97 ARG A N 1
ATOM 773 C CA . ARG A 1 97 ? 0.032 4.525 7.386 1.00 90.62 97 ARG A CA 1
ATOM 774 C C . ARG A 1 97 ? 0.555 4.034 8.729 1.00 90.62 97 ARG A C 1
ATOM 776 O O . ARG A 1 97 ? 1.598 4.482 9.190 1.00 90.62 97 ARG A O 1
ATOM 783 N N . THR A 1 98 ? -0.222 3.175 9.376 1.00 92.12 98 THR A N 1
ATOM 784 C CA . THR A 1 98 ? 0.065 2.620 10.702 1.00 92.12 98 THR A CA 1
ATOM 785 C C . THR A 1 98 ? 0.333 1.121 10.647 1.00 92.12 98 THR A C 1
ATOM 787 O O . THR A 1 98 ? 0.553 0.516 11.694 1.00 92.12 98 THR A O 1
ATOM 790 N N . ASP A 1 99 ? 0.278 0.537 9.443 1.00 93.44 99 ASP A N 1
ATOM 791 C CA . ASP A 1 99 ? 0.365 -0.896 9.166 1.00 93.44 99 ASP A CA 1
ATOM 792 C C . ASP A 1 99 ? -0.468 -1.725 10.156 1.00 93.44 99 ASP A C 1
ATOM 794 O O . ASP A 1 99 ? -0.005 -2.666 10.806 1.00 93.44 99 ASP A O 1
ATOM 798 N N . SER A 1 100 ? -1.722 -1.316 10.333 1.00 94.81 100 SER A N 1
ATOM 799 C CA . SER A 1 100 ? -2.622 -1.901 11.321 1.00 94.81 100 SER A CA 1
ATOM 800 C C . SER A 1 100 ? -4.026 -2.089 10.769 1.00 94.81 100 SER A C 1
ATOM 802 O O . SER A 1 100 ? -4.417 -1.463 9.789 1.00 94.81 100 SER A O 1
ATOM 804 N N . TYR A 1 101 ? -4.789 -2.987 11.382 1.00 95.44 101 TYR A N 1
ATOM 805 C CA . TYR A 1 101 ? -6.174 -3.277 11.024 1.00 95.44 101 TYR A CA 1
ATOM 806 C C . TYR A 1 101 ? -7.028 -3.438 12.284 1.00 95.44 101 TYR A C 1
ATOM 808 O O . TYR A 1 101 ? -6.518 -3.722 13.368 1.00 95.44 101 TYR A O 1
ATOM 816 N N . VAL A 1 102 ? -8.339 -3.248 12.152 1.00 94.81 102 VAL A N 1
ATOM 817 C CA . VAL A 1 102 ? -9.308 -3.438 13.234 1.00 94.81 102 VAL A CA 1
ATOM 818 C C . VAL A 1 102 ? -9.597 -4.930 13.387 1.00 94.81 102 VAL A C 1
ATOM 820 O O . VAL A 1 102 ? -10.021 -5.588 12.442 1.00 94.81 102 VAL A O 1
ATOM 823 N N . VAL A 1 103 ? -9.377 -5.464 14.588 1.00 93.25 103 VAL A N 1
ATOM 824 C CA . VAL A 1 103 ? -9.673 -6.869 14.921 1.00 93.25 103 VAL A CA 1
ATOM 825 C C . VAL A 1 103 ? -11.108 -7.001 15.424 1.00 93.25 103 VAL A C 1
ATOM 827 O O . VAL A 1 103 ? -11.841 -7.908 15.047 1.00 93.25 103 VAL A O 1
ATOM 830 N N . ARG A 1 104 ? -11.503 -6.077 16.301 1.00 92.69 104 ARG A N 1
ATOM 831 C CA . ARG A 1 104 ? -12.841 -5.951 16.886 1.00 92.69 104 ARG A CA 1
ATOM 832 C C . ARG A 1 104 ? -13.075 -4.492 17.253 1.00 92.69 104 ARG A C 1
ATOM 834 O O . ARG A 1 104 ? -12.134 -3.701 17.251 1.00 92.69 104 ARG A O 1
ATOM 841 N N . ARG A 1 105 ? -14.318 -4.118 17.559 1.00 91.19 105 ARG A N 1
ATOM 842 C CA . ARG A 1 105 ? -14.684 -2.725 17.859 1.00 91.19 105 ARG A CA 1
ATOM 843 C C . ARG A 1 105 ? -13.742 -2.128 18.917 1.00 91.19 105 ARG A C 1
ATOM 845 O O . ARG A 1 105 ? -13.643 -2.654 20.019 1.00 91.19 105 ARG A O 1
ATOM 852 N N . GLY A 1 106 ? -13.034 -1.058 18.548 1.00 91.00 106 GLY A N 1
ATOM 853 C CA . GLY A 1 106 ? -12.078 -0.356 19.414 1.00 91.00 106 GLY A CA 1
ATOM 854 C C . GLY A 1 106 ? -10.693 -1.003 19.564 1.00 91.00 106 GLY A C 1
ATOM 855 O O . GLY A 1 106 ? -9.847 -0.430 20.238 1.00 91.00 106 GLY A O 1
ATOM 856 N N . VAL A 1 107 ? -10.426 -2.156 18.940 1.00 94.00 107 VAL A N 1
ATOM 857 C CA . VAL A 1 107 ? -9.140 -2.865 19.050 1.00 94.00 107 VAL A CA 1
ATOM 858 C C . VAL A 1 107 ? -8.489 -3.002 17.681 1.00 94.00 107 VAL A C 1
ATOM 860 O O . VAL A 1 107 ? -9.053 -3.616 16.771 1.00 94.00 107 VAL A O 1
ATOM 863 N N . THR A 1 108 ? -7.273 -2.477 17.556 1.00 95.56 108 THR A N 1
ATOM 864 C CA . THR A 1 108 ? -6.429 -2.614 16.367 1.00 95.56 108 THR A CA 1
ATOM 865 C C . THR A 1 108 ? -5.242 -3.534 16.635 1.00 95.56 108 THR A C 1
ATOM 867 O O . THR A 1 108 ? -4.771 -3.663 17.765 1.00 95.56 108 THR A O 1
ATOM 870 N N . ALA A 1 109 ? -4.758 -4.193 15.587 1.00 93.50 109 ALA A N 1
ATOM 871 C CA . ALA A 1 109 ? -3.536 -4.987 15.610 1.00 93.50 109 ALA A CA 1
ATOM 872 C C . ALA A 1 109 ? -2.637 -4.601 14.438 1.00 93.50 109 ALA A C 1
ATOM 874 O O . ALA A 1 109 ? -3.124 -4.211 13.376 1.00 93.50 109 ALA A O 1
ATOM 875 N N . ARG A 1 110 ? -1.321 -4.717 14.629 1.00 92.31 110 ARG A N 1
ATOM 876 C CA . ARG A 1 110 ? -0.337 -4.515 13.559 1.00 92.31 110 ARG A CA 1
ATOM 877 C C . ARG A 1 110 ? -0.355 -5.698 12.587 1.00 92.31 110 ARG A C 1
ATOM 879 O O . ARG A 1 110 ? -0.435 -6.843 13.040 1.00 92.31 110 ARG A O 1
ATOM 886 N N . CYS A 1 111 ? -0.241 -5.442 11.283 1.00 87.50 111 CYS A N 1
ATOM 887 C CA . CYS A 1 111 ? -0.032 -6.500 10.292 1.00 87.50 111 CYS A CA 1
ATOM 888 C C . CYS A 1 111 ? 1.340 -7.163 10.557 1.00 87.50 111 CYS A C 1
ATOM 890 O O . CYS A 1 111 ? 2.311 -6.509 10.947 1.00 87.50 111 CYS A O 1
ATOM 892 N N . ARG A 1 112 ? 1.399 -8.492 10.428 1.00 84.31 112 ARG A N 1
ATOM 893 C CA . ARG A 1 112 ? 2.618 -9.310 10.608 1.00 84.31 112 ARG A CA 1
ATOM 894 C C . ARG A 1 112 ? 2.861 -10.242 9.415 1.00 84.31 112 ARG A C 1
ATOM 896 O O . ARG A 1 112 ? 3.499 -11.277 9.583 1.00 84.31 112 ARG A O 1
ATOM 903 N N . LEU A 1 113 ? 2.254 -9.911 8.273 1.00 76.75 113 LEU A N 1
ATOM 904 C CA . LEU A 1 113 ? 2.495 -10.599 7.008 1.00 76.75 113 LEU A CA 1
ATOM 905 C C . LEU A 1 113 ? 3.938 -10.366 6.529 1.00 76.75 113 LEU A C 1
ATOM 907 O O . LEU A 1 113 ? 4.566 -9.366 6.958 1.00 76.75 113 LEU A O 1
#

Radius of gyration: 21.88 Å; chains: 1; bounding box: 62×48×52 Å